Protein AF-A0A9W9TPV0-F1 (afdb_monomer_lite)

Organism: Penicillium citrinum (NCBI:txid5077)

Sequence (180 aa):
MLSDCSEMISAETAIRTPSGNIRKIRGPSMGTAVIMQGHYIEHQALKAIGGLERISMVTPFRPREPSVRDELVMTGSQAISNRSELYHGFIYECRLELLEERTASENKRRAETNRYQASIQYSRYDCILERAGFLLGRYSLGTCPCSRNGIGLDLIDAREIPYHCLCLMKRCLFTTESWI

Foldseek 3Di:
DADACPFWDQFWKWKQDPVRDIDTDPDDHHPDDDDDDPPVIDIDGTDIDTDDDDDDDDDDDFDPDLVDDTPDDPPDDDPPDPVVVVCCCCPPVPPVVSVVVVVVVVVVVVVVVVVVVVVVVVVVVVVVVVVVCVVVPDDDPDDDPVVPPPPPPPDDDPVPDPPVCVVVVVVVVPPPPDDD

pLDDT: mean 71.46, std 22.92, range [28.31, 93.38]

Structure (mmCIF, N/CA/C/O backbone):
data_AF-A0A9W9TPV0-F1
#
_entry.id   AF-A0A9W9TPV0-F1
#
loop_
_atom_site.group_PDB
_atom_site.id
_atom_site.type_symbol
_atom_site.label_atom_id
_atom_site.label_alt_id
_atom_site.label_comp_id
_atom_site.label_asym_id
_atom_site.label_entity_id
_atom_site.label_seq_id
_atom_site.pdbx_PDB_ins_code
_atom_site.Cartn_x
_atom_site.Cartn_y
_atom_site.Cartn_z
_atom_site.occupancy
_atom_site.B_iso_or_equiv
_atom_site.auth_seq_id
_atom_site.auth_comp_id
_atom_site.auth_asym_id
_atom_site.auth_atom_id
_atom_site.pdbx_PDB_model_num
ATOM 1 N N . MET A 1 1 ? 4.548 8.473 -13.317 1.00 87.75 1 MET A N 1
ATOM 2 C CA . MET A 1 1 ? 5.926 8.132 -13.718 1.00 87.75 1 MET A CA 1
ATOM 3 C C . MET A 1 1 ? 6.728 9.403 -13.642 1.00 87.75 1 MET A C 1
ATOM 5 O O . MET A 1 1 ? 6.233 10.422 -14.117 1.00 87.75 1 MET A O 1
ATOM 9 N N . LEU A 1 2 ? 7.883 9.352 -12.981 1.00 88.50 2 LEU A N 1
ATOM 10 C CA . LEU A 1 2 ? 8.726 10.528 -12.763 1.00 88.50 2 LEU A CA 1
ATOM 11 C C . LEU A 1 2 ? 9.816 10.661 -13.829 1.00 88.50 2 LEU A C 1
ATOM 13 O O . LEU A 1 2 ? 10.193 11.778 -14.153 1.00 88.50 2 LEU A O 1
ATOM 17 N N . SER A 1 3 ? 10.295 9.544 -14.382 1.00 86.62 3 SER A N 1
ATOM 18 C CA . SER A 1 3 ? 11.285 9.561 -15.458 1.00 86.62 3 SER A CA 1
ATOM 19 C C . SER A 1 3 ? 10.648 9.748 -16.836 1.00 86.62 3 SER A C 1
ATOM 21 O O . SER A 1 3 ? 9.478 9.403 -17.055 1.00 86.62 3 SER A O 1
ATOM 23 N N . ASP A 1 4 ? 11.441 10.270 -17.773 1.00 86.31 4 ASP A N 1
ATOM 24 C CA . ASP A 1 4 ? 11.096 10.273 -19.190 1.00 86.31 4 ASP A CA 1
ATOM 25 C C . ASP A 1 4 ? 11.057 8.827 -19.708 1.00 86.31 4 ASP A C 1
ATOM 27 O O . ASP A 1 4 ? 12.002 8.057 -19.542 1.00 86.31 4 ASP A O 1
ATOM 31 N N . CYS A 1 5 ? 9.917 8.448 -20.283 1.00 81.44 5 CYS A N 1
ATOM 32 C CA . CYS A 1 5 ? 9.635 7.093 -20.753 1.00 81.44 5 CYS A CA 1
ATOM 33 C C . CYS A 1 5 ? 9.533 7.022 -22.287 1.00 81.44 5 CYS A C 1
ATOM 35 O O . CYS A 1 5 ? 9.080 6.008 -22.813 1.00 81.44 5 CYS A O 1
ATOM 37 N N . SER A 1 6 ? 9.921 8.081 -23.007 1.00 83.00 6 SER A N 1
ATOM 38 C CA . SER A 1 6 ? 9.719 8.199 -24.461 1.00 83.00 6 SER A CA 1
ATOM 39 C C . SER A 1 6 ? 10.439 7.114 -25.273 1.00 83.00 6 SER A C 1
ATOM 41 O O . SER A 1 6 ? 9.911 6.638 -26.274 1.00 83.00 6 SER A O 1
ATOM 43 N N . GLU A 1 7 ? 11.611 6.671 -24.815 1.00 82.75 7 GLU A N 1
ATOM 44 C CA . GLU A 1 7 ? 12.406 5.615 -25.464 1.00 82.75 7 GLU A CA 1
ATOM 45 C C . GLU A 1 7 ? 12.090 4.200 -24.945 1.00 82.75 7 GLU A C 1
ATOM 47 O O . GLU A 1 7 ? 12.675 3.217 -25.403 1.00 82.75 7 GLU A O 1
ATOM 52 N N . MET A 1 8 ? 11.186 4.073 -23.968 1.00 83.88 8 MET A N 1
ATOM 53 C CA . MET A 1 8 ? 10.901 2.797 -23.319 1.00 83.88 8 MET A CA 1
ATOM 54 C C . MET A 1 8 ? 9.880 1.982 -24.109 1.00 83.88 8 MET A C 1
ATOM 56 O O . MET A 1 8 ? 8.698 2.320 -24.182 1.00 83.88 8 MET A O 1
ATOM 60 N N . ILE A 1 9 ? 10.307 0.826 -24.609 1.00 81.81 9 ILE A N 1
ATOM 61 C CA . ILE A 1 9 ? 9.429 -0.151 -25.252 1.00 81.81 9 ILE A CA 1
ATOM 62 C C . ILE A 1 9 ? 9.047 -1.212 -24.211 1.00 81.81 9 ILE A C 1
ATOM 64 O O . ILE A 1 9 ? 9.894 -1.726 -23.484 1.00 81.81 9 ILE A O 1
ATOM 68 N N . SER A 1 10 ? 7.762 -1.576 -24.135 1.00 75.88 10 SER A N 1
ATOM 69 C CA . SER A 1 10 ? 7.264 -2.673 -23.279 1.00 75.88 10 SER A CA 1
ATOM 70 C C . SER A 1 10 ? 7.331 -2.442 -21.748 1.00 75.88 10 SER A C 1
ATOM 72 O O . SER A 1 10 ? 7.407 -3.394 -20.973 1.00 75.88 10 SER A O 1
ATOM 74 N N . ALA A 1 11 ? 7.219 -1.195 -21.279 1.00 79.88 11 ALA A N 1
ATOM 75 C CA . ALA A 1 11 ? 7.282 -0.822 -19.852 1.00 79.88 11 ALA A CA 1
ATOM 76 C C . ALA A 1 11 ? 5.925 -0.796 -19.107 1.00 79.88 11 ALA A C 1
ATOM 78 O O . ALA A 1 11 ? 5.794 -0.184 -18.039 1.00 79.88 11 ALA A O 1
ATOM 79 N N . GLU A 1 12 ? 4.901 -1.411 -19.694 1.00 86.44 12 GLU A N 1
ATOM 80 C CA . GLU A 1 12 ? 3.527 -1.409 -19.188 1.00 86.44 12 GLU A CA 1
ATOM 81 C C . GLU A 1 12 ? 3.388 -2.168 -17.863 1.00 86.44 12 GLU A C 1
ATOM 83 O O . GLU A 1 12 ? 4.108 -3.129 -17.579 1.00 86.44 12 GLU A O 1
ATOM 88 N N . THR A 1 13 ? 2.410 -1.760 -17.056 1.00 88.62 13 THR A N 1
ATOM 89 C CA . THR A 1 13 ? 1.982 -2.540 -15.893 1.00 88.62 13 THR A CA 1
ATOM 90 C C . THR A 1 13 ? 0.906 -3.520 -16.343 1.00 88.62 13 THR A C 1
ATOM 92 O O . THR A 1 13 ? -0.168 -3.119 -16.798 1.00 88.62 13 THR A O 1
ATOM 95 N N . ALA A 1 14 ? 1.202 -4.810 -16.231 1.00 91.75 14 ALA A N 1
ATOM 96 C CA . ALA A 1 14 ? 0.251 -5.878 -16.479 1.00 91.75 14 ALA A CA 1
ATOM 97 C C . ALA A 1 14 ? -0.553 -6.155 -15.204 1.00 91.75 14 ALA A C 1
ATOM 99 O O . ALA A 1 14 ? 0.018 -6.256 -14.121 1.00 91.75 14 ALA A O 1
ATOM 100 N N . ILE A 1 15 ? -1.869 -6.291 -15.344 1.00 93.38 15 ILE A N 1
ATOM 101 C CA . ILE A 1 15 ? -2.804 -6.663 -14.280 1.00 93.38 15 ILE A CA 1
ATOM 102 C C . ILE A 1 15 ? -3.489 -7.972 -14.660 1.00 93.38 15 ILE A C 1
ATOM 104 O O . ILE A 1 15 ? -3.949 -8.129 -15.795 1.00 93.38 15 ILE A O 1
ATOM 108 N N . ARG A 1 16 ? -3.618 -8.894 -13.703 1.00 93.06 16 ARG A N 1
ATOM 109 C CA . ARG A 1 16 ? -4.470 -10.075 -13.861 1.00 93.06 16 ARG A CA 1
ATOM 110 C C . ARG A 1 16 ? -5.914 -9.725 -13.494 1.00 93.06 16 ARG A C 1
ATOM 112 O O . ARG A 1 16 ? -6.205 -9.280 -12.390 1.00 93.06 16 ARG A O 1
ATOM 119 N N . THR A 1 17 ? -6.827 -9.929 -14.439 1.00 90.00 17 THR A N 1
ATOM 120 C CA . THR A 1 17 ? -8.278 -9.791 -14.226 1.00 90.00 17 THR A CA 1
ATOM 121 C C . THR A 1 17 ? -8.798 -11.023 -13.470 1.00 90.00 17 THR A C 1
ATOM 123 O O . THR A 1 17 ? -8.240 -12.103 -13.674 1.00 90.00 17 THR A O 1
ATOM 126 N N . PRO A 1 18 ? -9.892 -10.940 -12.684 1.00 87.88 18 PRO A N 1
ATOM 127 C CA . PRO A 1 18 ? -10.487 -12.115 -12.031 1.00 87.88 18 PRO A CA 1
ATOM 128 C C . PRO A 1 18 ? -10.824 -13.272 -12.984 1.00 87.88 18 PRO A C 1
ATOM 130 O O . PRO A 1 18 ? -10.752 -14.431 -12.600 1.00 87.88 18 PRO A O 1
ATOM 133 N N . SER A 1 19 ? -11.118 -12.976 -14.255 1.00 89.06 19 SER A N 1
ATOM 134 C CA . SER A 1 19 ? -11.326 -13.979 -15.312 1.00 89.06 19 SER A CA 1
ATOM 135 C C . SER A 1 19 ? -10.045 -14.709 -15.754 1.00 89.06 19 SER A C 1
ATOM 137 O O . SER A 1 19 ? -10.089 -15.491 -16.695 1.00 89.06 19 SER A O 1
ATOM 139 N N . GLY A 1 20 ? -8.887 -14.403 -15.162 1.00 88.62 20 GLY A N 1
ATOM 140 C CA . GLY A 1 20 ? -7.575 -14.942 -15.535 1.00 88.62 20 GLY A CA 1
ATOM 141 C C . GLY A 1 20 ? -6.877 -14.206 -16.685 1.00 88.62 20 GLY A C 1
ATOM 142 O O . GLY A 1 20 ? -5.687 -14.413 -16.908 1.00 88.62 20 GLY A O 1
ATOM 143 N N . ASN A 1 21 ? -7.575 -13.305 -17.383 1.00 92.44 21 ASN A N 1
ATOM 144 C CA . ASN A 1 21 ? -7.015 -12.544 -18.500 1.00 92.44 21 ASN A CA 1
ATOM 145 C C . ASN A 1 21 ? -6.031 -11.466 -18.028 1.00 92.44 21 ASN A C 1
ATOM 147 O O . ASN A 1 21 ? -6.337 -10.677 -17.128 1.00 92.44 21 ASN A O 1
ATOM 151 N N . ILE A 1 22 ? -4.876 -11.382 -18.688 1.00 92.88 22 ILE A N 1
ATOM 152 C CA . ILE A 1 22 ? -3.876 -10.342 -18.435 1.00 92.88 22 ILE A CA 1
ATOM 153 C C . ILE A 1 22 ? -4.239 -9.101 -19.250 1.00 92.88 22 ILE A C 1
ATOM 155 O O . ILE A 1 22 ? -4.286 -9.141 -20.479 1.00 92.88 22 ILE A O 1
ATOM 159 N N . ARG A 1 23 ? -4.478 -7.982 -18.567 1.00 91.06 23 ARG A N 1
ATOM 160 C CA . ARG A 1 23 ? -4.696 -6.672 -19.186 1.00 91.06 23 ARG A CA 1
ATOM 161 C C . ARG A 1 23 ? -3.479 -5.798 -18.957 1.00 91.06 23 ARG A C 1
ATOM 163 O O . ARG A 1 23 ? -3.034 -5.631 -17.825 1.00 91.06 23 ARG A O 1
ATOM 170 N N . LYS A 1 24 ? -2.963 -5.211 -20.030 1.00 88.94 24 LYS A N 1
ATOM 171 C CA . LYS A 1 24 ? -1.908 -4.205 -19.942 1.00 88.94 24 LYS A CA 1
ATOM 172 C C . LYS A 1 24 ? -2.555 -2.836 -19.800 1.00 88.94 24 LYS A C 1
ATOM 174 O O . LYS A 1 24 ? -3.435 -2.472 -20.582 1.00 88.94 24 LYS A O 1
ATOM 179 N N . ILE A 1 25 ? -2.177 -2.118 -18.752 1.00 85.25 25 ILE A N 1
ATOM 180 C CA . ILE A 1 25 ? -2.557 -0.716 -18.593 1.00 85.25 25 ILE A CA 1
ATOM 181 C C . ILE A 1 25 ? -1.795 0.088 -19.647 1.00 85.25 25 ILE A C 1
ATOM 183 O O . ILE A 1 25 ? -0.695 -0.311 -20.031 1.00 85.25 25 ILE A O 1
ATOM 187 N N . ARG A 1 26 ? -2.376 1.207 -20.106 1.00 78.44 26 ARG A N 1
ATOM 188 C CA . ARG A 1 26 ? -1.711 2.112 -21.056 1.00 78.44 26 ARG A CA 1
ATOM 189 C C . ARG A 1 26 ? -0.265 2.377 -20.630 1.00 78.44 26 ARG A C 1
ATOM 191 O O . ARG A 1 26 ? 0.005 2.559 -19.440 1.00 78.44 26 ARG A O 1
ATOM 198 N N . GLY A 1 27 ? 0.616 2.413 -21.630 1.00 74.12 27 GLY A N 1
ATOM 199 C CA . GLY A 1 27 ? 2.043 2.673 -21.483 1.00 74.12 27 GLY A CA 1
ATOM 200 C C . GLY A 1 27 ? 2.362 3.824 -20.527 1.00 74.12 27 GLY A C 1
ATOM 201 O O . GLY A 1 27 ? 1.658 4.839 -20.534 1.00 74.12 27 GLY A O 1
ATOM 202 N N . PRO A 1 28 ? 3.408 3.681 -19.695 1.00 79.62 28 PRO A N 1
ATOM 203 C CA . PRO A 1 28 ? 3.852 4.759 -18.831 1.00 79.62 28 PRO A CA 1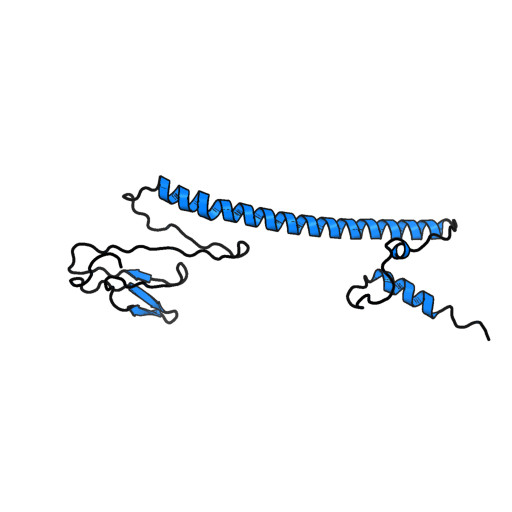
ATOM 204 C C . PRO A 1 28 ? 4.325 5.943 -19.675 1.00 79.62 28 PRO A C 1
ATOM 206 O O . PRO A 1 28 ? 5.324 5.842 -20.376 1.00 79.62 28 PRO A O 1
ATOM 209 N N . SER A 1 29 ? 3.639 7.077 -19.574 1.00 84.25 29 SER A N 1
ATOM 210 C CA . SER A 1 29 ? 4.180 8.364 -20.011 1.00 84.25 29 SER A CA 1
ATOM 211 C C . SER A 1 29 ? 4.579 9.204 -18.802 1.00 84.25 29 SER A C 1
ATOM 213 O O . SER A 1 29 ? 4.063 9.015 -17.690 1.00 84.25 29 SER A O 1
ATOM 215 N N . MET A 1 30 ? 5.511 10.131 -19.014 1.00 88.75 30 MET A N 1
ATOM 216 C CA . MET A 1 30 ? 5.909 11.095 -17.993 1.00 88.75 30 MET A CA 1
ATOM 217 C C . MET A 1 30 ? 4.670 11.843 -17.472 1.00 88.75 30 MET A C 1
ATOM 219 O O . MET A 1 30 ? 3.820 12.272 -18.249 1.00 88.75 30 MET A O 1
ATOM 223 N N .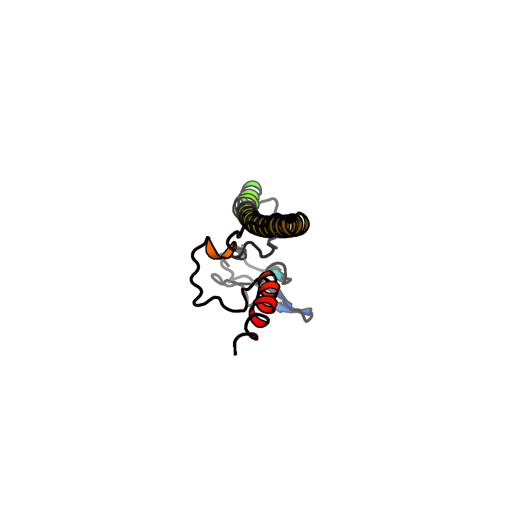 GLY A 1 31 ? 4.531 11.940 -16.147 1.00 87.50 31 GLY A N 1
ATOM 224 C CA . GLY A 1 31 ? 3.370 12.572 -15.507 1.00 87.50 31 GLY A CA 1
ATOM 225 C C . GLY A 1 31 ? 2.116 11.693 -15.379 1.00 87.50 31 GLY A C 1
ATOM 226 O O . GLY A 1 31 ? 1.173 12.089 -14.702 1.00 87.50 31 GLY A O 1
ATOM 227 N N . THR A 1 32 ? 2.095 10.475 -15.931 1.00 87.69 32 THR A N 1
ATOM 228 C CA . THR A 1 32 ? 0.944 9.568 -15.763 1.00 87.69 32 THR A CA 1
ATOM 229 C C . THR A 1 32 ? 0.931 8.913 -14.383 1.00 87.69 32 THR A C 1
ATOM 231 O O . THR A 1 32 ? 1.957 8.413 -13.911 1.00 87.69 32 THR A O 1
ATOM 234 N N . ALA A 1 33 ? -0.244 8.856 -13.754 1.00 89.19 33 ALA A N 1
ATOM 235 C CA . ALA A 1 33 ? -0.489 8.129 -12.513 1.00 89.19 33 ALA A CA 1
ATOM 236 C C . ALA A 1 33 ? -1.478 6.980 -12.744 1.00 89.19 33 ALA A C 1
ATOM 238 O O . ALA A 1 33 ? -2.400 7.084 -13.552 1.00 89.19 33 ALA A O 1
ATOM 239 N N . VAL A 1 34 ? -1.284 5.885 -12.013 1.00 88.62 34 VAL A N 1
ATOM 240 C CA . VAL A 1 34 ? -2.205 4.747 -11.989 1.00 88.62 34 VAL A CA 1
ATOM 241 C C . VAL A 1 34 ? -2.622 4.537 -10.546 1.00 88.62 34 VAL A C 1
ATOM 243 O O . VAL A 1 34 ? -1.771 4.390 -9.672 1.00 88.62 34 VAL A O 1
ATOM 246 N N . ILE A 1 35 ? -3.930 4.518 -10.311 1.00 90.81 35 ILE A N 1
ATOM 247 C CA . ILE A 1 35 ? -4.509 4.166 -9.018 1.00 90.81 35 ILE A CA 1
ATOM 248 C C . ILE A 1 35 ? -5.073 2.762 -9.152 1.00 90.81 35 ILE A C 1
ATOM 250 O O . ILE A 1 35 ? -5.846 2.476 -10.067 1.00 90.81 35 ILE A O 1
ATOM 254 N N . MET A 1 36 ? -4.665 1.880 -8.249 1.00 90.19 36 MET A N 1
ATOM 255 C CA . MET A 1 36 ? -5.143 0.509 -8.213 1.00 90.19 36 MET A CA 1
ATOM 256 C C . MET A 1 36 ? -5.201 -0.004 -6.780 1.00 90.19 36 MET A C 1
ATOM 258 O O . MET A 1 36 ? -4.490 0.483 -5.901 1.00 90.19 36 MET A O 1
ATOM 262 N N . GLN A 1 37 ? -6.046 -1.005 -6.555 1.00 89.44 37 GLN A N 1
ATOM 263 C CA . GLN A 1 37 ? -6.140 -1.669 -5.265 1.00 89.44 37 GLN A CA 1
ATOM 264 C C . GLN A 1 37 ? -4.936 -2.600 -5.081 1.00 89.44 37 GLN A C 1
ATOM 266 O O . GLN A 1 37 ? -4.826 -3.639 -5.736 1.00 89.44 37 GLN A O 1
ATOM 271 N N . GLY A 1 38 ? -4.017 -2.199 -4.202 1.00 85.81 38 GLY A N 1
ATOM 272 C CA . GLY A 1 38 ? -2.888 -3.031 -3.788 1.00 85.81 38 GLY A CA 1
ATOM 273 C C . GLY A 1 38 ? -3.352 -4.271 -3.017 1.00 85.81 38 GLY A C 1
ATOM 274 O O . GLY A 1 38 ? -4.479 -4.311 -2.531 1.00 85.81 38 GLY A O 1
ATOM 275 N N . HIS A 1 39 ? -2.485 -5.281 -2.916 1.00 86.69 39 HIS A N 1
ATOM 276 C CA . HIS A 1 39 ? -2.715 -6.583 -2.262 1.00 86.69 39 HIS A CA 1
ATOM 277 C C . HIS A 1 39 ? -3.756 -7.505 -2.928 1.00 86.69 39 HIS A C 1
ATOM 279 O O . HIS A 1 39 ? -3.504 -8.697 -3.065 1.00 86.69 39 HIS A O 1
ATOM 285 N N . TYR A 1 40 ? -4.874 -6.965 -3.410 1.00 88.44 40 TYR A N 1
ATOM 286 C CA . TYR A 1 40 ? -5.956 -7.740 -4.026 1.00 88.44 40 TYR A CA 1
ATOM 287 C C . TYR A 1 40 ? -5.768 -7.990 -5.520 1.00 88.44 40 TYR A C 1
ATOM 289 O O . TYR A 1 40 ? -6.222 -9.001 -6.050 1.00 88.44 40 TYR A O 1
ATOM 297 N N . ILE A 1 41 ? -5.130 -7.048 -6.215 1.00 90.56 41 ILE A N 1
ATOM 298 C CA . ILE A 1 41 ? -4.906 -7.131 -7.653 1.00 90.56 41 ILE A CA 1
ATOM 299 C C . ILE A 1 41 ? -3.462 -7.559 -7.894 1.00 90.56 41 ILE A C 1
ATOM 301 O O . ILE A 1 41 ? -2.517 -6.811 -7.616 1.00 90.56 41 ILE A O 1
ATOM 305 N N . GLU A 1 42 ? -3.296 -8.747 -8.471 1.00 90.69 42 GLU A N 1
ATOM 306 C CA . GLU A 1 42 ? -2.006 -9.181 -8.990 1.00 90.69 42 GLU A CA 1
ATOM 307 C C . GLU A 1 42 ? -1.587 -8.271 -10.142 1.00 90.69 42 GLU A C 1
ATOM 309 O O . GLU A 1 42 ? -2.273 -8.151 -11.165 1.00 90.69 42 GLU A O 1
ATOM 314 N N . HIS A 1 43 ? -0.438 -7.635 -9.968 1.00 90.94 43 HIS A N 1
ATOM 315 C CA . HIS A 1 43 ? 0.143 -6.759 -10.962 1.00 90.94 43 HIS A CA 1
ATOM 316 C C . HIS A 1 43 ? 1.642 -6.969 -11.046 1.00 90.94 43 HIS A C 1
ATOM 318 O O . HIS A 1 43 ? 2.307 -7.306 -10.068 1.00 90.94 43 HIS A O 1
ATOM 324 N N . GLN A 1 44 ? 2.172 -6.737 -12.238 1.00 89.81 44 GLN A N 1
ATOM 325 C CA . GLN A 1 44 ? 3.592 -6.830 -12.497 1.00 89.81 44 GLN A CA 1
ATOM 326 C C . GLN A 1 44 ? 4.003 -5.730 -13.467 1.00 89.81 44 GLN A C 1
ATOM 328 O O . GLN A 1 44 ? 3.372 -5.523 -14.505 1.00 89.81 44 GLN A O 1
ATOM 333 N N . ALA A 1 45 ? 5.082 -5.027 -13.133 1.00 87.69 45 ALA A N 1
ATOM 334 C CA . ALA A 1 45 ? 5.748 -4.156 -14.087 1.00 87.69 45 ALA A CA 1
ATOM 335 C C . ALA A 1 45 ? 6.507 -5.029 -15.094 1.00 87.69 45 ALA A C 1
ATOM 337 O O . ALA A 1 45 ? 7.361 -5.830 -14.703 1.00 87.69 45 ALA A O 1
ATOM 338 N N . LEU A 1 46 ? 6.183 -4.896 -16.380 1.00 88.12 46 LEU A N 1
ATOM 339 C CA . LEU A 1 46 ? 6.908 -5.595 -17.434 1.00 88.12 46 LEU A CA 1
ATOM 340 C C . LEU A 1 46 ? 8.306 -4.994 -17.601 1.00 88.12 46 LEU A C 1
ATOM 342 O O . LEU A 1 46 ? 8.534 -3.804 -17.367 1.00 88.12 46 LEU A O 1
ATOM 346 N N . LYS A 1 47 ? 9.253 -5.844 -18.003 1.00 85.12 47 LYS A N 1
ATOM 347 C CA . LYS A 1 47 ? 10.619 -5.412 -18.286 1.00 85.12 47 LYS A CA 1
ATOM 348 C C . LYS A 1 47 ? 10.605 -4.491 -19.505 1.00 85.12 47 LYS A C 1
ATOM 350 O O . LYS A 1 47 ? 10.192 -4.903 -20.586 1.00 85.12 47 LYS A O 1
ATOM 355 N N . ALA A 1 48 ? 11.086 -3.270 -19.311 1.00 83.75 48 ALA A N 1
ATOM 356 C CA . ALA A 1 48 ? 11.296 -2.324 -20.391 1.00 83.75 48 ALA A CA 1
ATOM 357 C C . ALA A 1 48 ? 12.554 -2.677 -21.195 1.00 83.75 48 ALA A C 1
ATOM 359 O O . ALA A 1 48 ? 13.543 -3.165 -20.638 1.00 83.75 48 ALA A O 1
ATOM 360 N N . ILE A 1 49 ? 12.503 -2.418 -22.497 1.00 80.62 49 ILE A N 1
ATOM 361 C CA . ILE A 1 49 ? 13.627 -2.515 -23.426 1.00 80.62 49 ILE A CA 1
ATOM 362 C C . ILE A 1 49 ? 13.817 -1.119 -24.021 1.00 80.62 49 ILE A C 1
ATOM 364 O O . ILE A 1 49 ? 12.875 -0.566 -24.585 1.00 80.62 49 ILE A O 1
ATOM 368 N N . GLY A 1 50 ? 15.016 -0.554 -23.880 1.00 74.44 50 GLY A N 1
ATOM 369 C CA . GLY A 1 50 ? 15.268 0.854 -24.205 1.00 74.44 50 GLY A CA 1
ATOM 370 C C . GLY A 1 50 ? 14.878 1.795 -23.059 1.00 74.44 50 GLY A C 1
ATOM 371 O O . GLY A 1 50 ? 13.972 1.500 -22.276 1.00 74.44 50 GLY A O 1
ATOM 372 N N . GLY A 1 51 ? 15.608 2.905 -22.942 1.00 69.88 51 GLY A N 1
ATOM 373 C CA . GLY A 1 51 ? 15.534 3.853 -21.828 1.00 69.88 51 GLY A CA 1
ATOM 374 C C . GLY A 1 51 ? 16.606 3.624 -20.754 1.00 69.88 51 GLY A C 1
ATOM 375 O O . GLY A 1 51 ? 17.001 2.492 -20.475 1.00 69.88 51 GLY A O 1
ATOM 376 N N . LEU A 1 52 ? 17.079 4.724 -20.161 1.00 73.56 52 LEU A N 1
ATOM 377 C CA . LEU A 1 52 ? 18.090 4.719 -19.098 1.00 73.56 52 LEU A CA 1
ATOM 378 C C . LEU A 1 52 ? 17.495 4.240 -17.766 1.00 73.56 52 LEU A C 1
ATOM 380 O O . LEU A 1 52 ? 17.995 3.291 -17.167 1.00 73.56 52 LEU A O 1
ATOM 384 N N . GLU A 1 53 ? 16.408 4.874 -17.310 1.00 85.06 53 GLU A N 1
ATOM 385 C CA . GLU A 1 53 ? 15.869 4.666 -15.963 1.00 85.06 53 GLU A CA 1
ATOM 386 C C . GLU A 1 53 ? 14.335 4.719 -15.916 1.00 85.06 53 GLU A C 1
ATOM 388 O O . GLU A 1 53 ? 13.682 5.553 -16.547 1.00 85.06 53 GLU A O 1
ATOM 393 N N . ARG A 1 54 ? 13.746 3.841 -15.095 1.00 84.44 54 ARG A N 1
ATOM 394 C CA . ARG A 1 54 ? 12.305 3.799 -14.814 1.00 84.44 54 ARG A CA 1
ATOM 395 C C . ARG A 1 54 ? 12.055 4.192 -13.365 1.00 84.44 54 ARG A C 1
ATOM 397 O O . ARG A 1 54 ? 12.084 3.338 -12.481 1.00 84.44 54 ARG A O 1
ATOM 404 N N . ILE A 1 55 ? 11.763 5.467 -13.127 1.00 88.94 55 ILE A N 1
ATOM 405 C CA . ILE A 1 55 ? 11.514 5.987 -11.781 1.00 88.94 55 ILE A CA 1
ATOM 406 C C . ILE A 1 55 ? 10.007 6.129 -11.560 1.00 88.94 55 ILE A C 1
ATOM 408 O O . ILE A 1 55 ? 9.311 6.910 -12.220 1.00 88.94 55 ILE A O 1
ATOM 412 N N . SER A 1 56 ? 9.490 5.362 -10.604 1.00 88.31 56 SER A N 1
ATOM 413 C CA . SER A 1 56 ? 8.098 5.415 -10.163 1.00 88.31 56 SER A CA 1
ATOM 414 C C . SER A 1 56 ? 8.027 5.674 -8.667 1.00 88.31 56 SER A C 1
ATOM 416 O O . SER A 1 56 ? 8.711 5.008 -7.895 1.00 88.31 56 SER A O 1
ATOM 418 N N . MET A 1 57 ? 7.151 6.589 -8.267 1.00 90.38 57 MET A N 1
ATOM 419 C CA . MET A 1 57 ? 6.769 6.785 -6.874 1.00 90.38 57 MET A CA 1
ATOM 420 C C . MET A 1 57 ? 5.484 6.004 -6.605 1.00 90.38 57 MET A C 1
ATOM 422 O O . MET A 1 57 ? 4.539 6.079 -7.392 1.00 90.38 57 MET A O 1
ATOM 426 N N . VAL A 1 58 ? 5.467 5.246 -5.512 1.00 88.69 58 VAL A N 1
ATOM 427 C CA . VAL A 1 58 ? 4.295 4.499 -5.053 1.00 88.69 58 VAL A CA 1
ATOM 428 C C . VAL A 1 58 ? 3.895 5.060 -3.700 1.00 88.69 58 VAL A C 1
ATOM 430 O O . VAL A 1 58 ? 4.675 5.003 -2.754 1.00 88.69 58 VAL A O 1
ATOM 433 N N . THR A 1 59 ? 2.677 5.586 -3.614 1.00 89.81 59 THR A N 1
ATOM 434 C CA . THR A 1 59 ? 2.099 6.076 -2.362 1.00 89.81 59 THR A CA 1
ATOM 435 C C . THR A 1 59 ? 0.943 5.157 -1.983 1.00 89.81 59 THR A C 1
ATOM 437 O O . THR A 1 59 ? -0.094 5.187 -2.651 1.00 89.81 59 THR A O 1
ATOM 440 N N . PRO A 1 60 ? 1.104 4.298 -0.965 1.00 88.19 60 PRO A N 1
ATOM 441 C CA . PRO A 1 60 ? -0.001 3.497 -0.471 1.00 88.19 60 PRO A CA 1
ATOM 442 C C . PRO A 1 60 ? -0.998 4.388 0.275 1.00 88.19 60 PRO A C 1
ATOM 444 O O . PRO A 1 60 ? -0.617 5.186 1.129 1.00 88.19 60 PRO A O 1
ATOM 447 N N . PHE A 1 61 ? -2.283 4.228 -0.028 1.00 88.75 61 PHE A N 1
ATOM 448 C CA . PHE A 1 61 ? -3.352 4.861 0.738 1.00 88.75 61 PHE A CA 1
ATOM 449 C C . PHE A 1 61 ? -3.855 3.910 1.818 1.00 88.75 61 PHE A C 1
ATOM 451 O O . PHE A 1 61 ? -4.083 2.728 1.557 1.00 88.75 61 PHE A O 1
ATOM 458 N N . ARG A 1 62 ? -4.056 4.448 3.022 1.00 86.44 62 ARG A N 1
ATOM 459 C CA . ARG A 1 62 ? -4.665 3.732 4.145 1.00 86.44 62 ARG A CA 1
ATOM 460 C C . ARG A 1 62 ? -6.157 4.057 4.260 1.00 86.44 62 ARG A C 1
ATOM 462 O O . ARG A 1 62 ? -6.557 5.173 3.911 1.00 86.44 62 ARG A O 1
ATOM 469 N N . PRO A 1 63 ? -6.986 3.131 4.771 1.00 87.56 63 PRO A N 1
ATOM 470 C CA . PRO A 1 63 ? -8.356 3.460 5.135 1.00 87.56 63 PRO A CA 1
ATOM 471 C C . PRO A 1 63 ? -8.370 4.559 6.205 1.00 87.56 63 PRO A C 1
ATOM 473 O O . PRO A 1 63 ? -7.507 4.615 7.084 1.00 87.56 63 PRO A O 1
ATOM 476 N N . ARG A 1 64 ? -9.362 5.451 6.118 1.00 86.19 64 ARG A N 1
ATOM 477 C CA . ARG A 1 64 ? -9.566 6.516 7.110 1.00 86.19 64 ARG A CA 1
ATOM 478 C C . ARG A 1 64 ? -10.045 5.959 8.448 1.00 86.19 64 ARG A C 1
ATOM 480 O O . ARG A 1 64 ? -9.709 6.513 9.485 1.00 86.19 64 ARG A O 1
ATOM 487 N N . GLU A 1 65 ? -10.862 4.911 8.413 1.00 88.19 65 GLU A N 1
ATOM 488 C CA . GLU A 1 65 ? -11.462 4.347 9.614 1.00 88.19 65 GLU A CA 1
ATOM 489 C C . GLU A 1 65 ? -10.511 3.344 10.291 1.00 88.19 65 GLU A C 1
ATOM 491 O O . GLU A 1 65 ? -10.096 2.379 9.644 1.00 88.19 65 GLU A O 1
ATOM 496 N N . PRO A 1 66 ? -10.201 3.512 11.591 1.00 86.81 66 PRO A N 1
ATOM 497 C CA . PRO A 1 66 ? -9.284 2.617 12.296 1.00 86.81 66 PRO A CA 1
ATOM 498 C C . PRO A 1 66 ? -9.868 1.226 12.536 1.00 86.81 66 PRO A C 1
ATOM 500 O O . PRO A 1 66 ? -9.116 0.274 12.706 1.00 86.81 66 PRO A O 1
ATOM 503 N N . SER A 1 67 ? -11.194 1.072 12.556 1.00 85.50 67 SER A N 1
ATOM 504 C CA . SER A 1 67 ? -11.858 -0.223 12.766 1.00 85.50 67 SER A CA 1
ATOM 505 C C . SER A 1 67 ? -11.609 -1.199 11.607 1.00 85.50 67 SER A C 1
ATOM 507 O O . SER A 1 67 ? -11.552 -2.413 11.815 1.00 85.50 67 SER A O 1
ATOM 509 N N . VAL A 1 68 ? -11.400 -0.675 10.394 1.00 90.00 68 VAL A N 1
ATOM 510 C CA . VAL A 1 68 ? -11.116 -1.468 9.199 1.00 90.00 68 VAL A CA 1
ATOM 511 C C . VAL A 1 68 ? -9.713 -2.047 9.306 1.00 90.00 68 VAL A C 1
ATOM 513 O O . VAL A 1 68 ? -8.763 -1.371 9.709 1.00 90.00 68 VAL A O 1
ATOM 516 N N . ARG A 1 69 ? -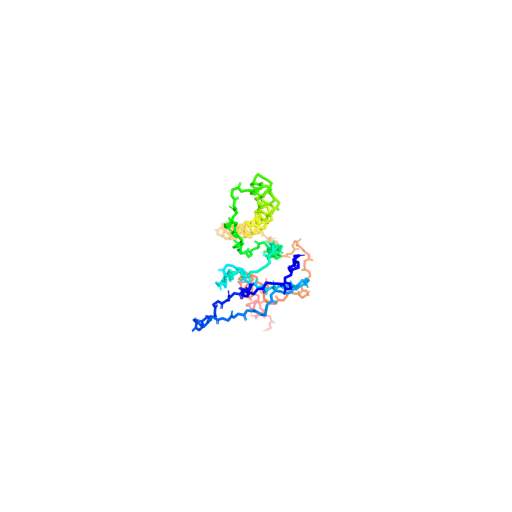9.579 -3.327 8.953 1.00 84.19 69 ARG A N 1
ATOM 517 C CA . ARG A 1 69 ? -8.294 -4.025 8.955 1.00 84.19 69 ARG A CA 1
ATOM 518 C C . ARG A 1 69 ? -7.324 -3.327 8.002 1.00 84.19 69 ARG A C 1
ATOM 520 O O . ARG A 1 69 ? -7.656 -3.063 6.852 1.00 84.19 69 ARG A O 1
ATOM 527 N N . ASP A 1 70 ? -6.114 -3.071 8.493 1.00 85.69 70 ASP A N 1
ATOM 528 C CA . ASP A 1 70 ? -5.021 -2.597 7.649 1.00 85.69 70 ASP A CA 1
ATOM 529 C C . ASP A 1 70 ? -4.332 -3.802 6.994 1.00 85.69 70 ASP A C 1
ATOM 531 O O . ASP A 1 70 ? -3.943 -4.754 7.676 1.00 85.69 70 ASP A O 1
ATOM 535 N N . GLU A 1 71 ? -4.209 -3.761 5.672 1.00 86.25 71 GLU A N 1
ATOM 536 C CA . GLU A 1 71 ? -3.615 -4.817 4.845 1.00 86.25 71 GLU A CA 1
ATOM 537 C C . GLU A 1 71 ? -2.374 -4.333 4.096 1.00 86.25 71 GLU A C 1
ATOM 539 O O . GLU A 1 71 ? -1.878 -4.998 3.187 1.00 86.25 71 GLU A O 1
ATOM 544 N N . LEU A 1 72 ? -1.836 -3.175 4.483 1.00 86.75 72 LEU A N 1
ATOM 545 C CA . LEU A 1 72 ? -0.586 -2.686 3.934 1.00 86.75 72 LEU A CA 1
ATOM 546 C C . LEU A 1 72 ? 0.557 -3.642 4.284 1.00 86.75 72 LEU A C 1
ATOM 548 O O . LEU A 1 72 ? 0.811 -3.960 5.453 1.00 86.75 72 LEU A O 1
ATOM 552 N N . VAL A 1 73 ? 1.274 -4.074 3.248 1.00 85.06 73 VAL A N 1
ATOM 553 C CA . VAL A 1 73 ? 2.459 -4.920 3.367 1.00 85.06 73 VAL A CA 1
ATOM 554 C C . VAL A 1 73 ? 3.638 -4.222 2.709 1.00 85.06 73 VAL A C 1
ATOM 556 O O . VAL A 1 73 ? 3.588 -3.856 1.536 1.00 85.06 73 VAL A O 1
ATOM 559 N N . MET A 1 74 ? 4.728 -4.081 3.459 1.00 83.12 74 MET A N 1
ATOM 560 C CA . MET A 1 74 ? 6.007 -3.636 2.923 1.00 83.12 74 MET A CA 1
ATOM 561 C C . MET A 1 74 ? 6.791 -4.851 2.412 1.00 83.12 74 MET A C 1
ATOM 563 O O . MET A 1 74 ? 7.662 -5.388 3.094 1.00 83.12 74 MET A O 1
ATOM 567 N N . THR A 1 75 ? 6.440 -5.330 1.218 1.00 81.19 75 THR A N 1
ATOM 568 C CA . THR A 1 75 ? 7.177 -6.392 0.515 1.00 81.19 75 THR A CA 1
ATOM 569 C C . THR A 1 75 ? 7.937 -5.798 -0.666 1.00 81.19 75 THR A C 1
ATOM 571 O O . THR A 1 75 ? 7.430 -4.922 -1.357 1.00 81.19 75 THR A O 1
ATOM 574 N N . GLY A 1 76 ? 9.154 -6.286 -0.919 1.00 77.25 76 GLY A N 1
ATOM 575 C CA . GLY A 1 76 ? 9.934 -5.893 -2.099 1.00 77.25 76 GLY A CA 1
ATOM 576 C C . GLY A 1 76 ? 10.885 -4.710 -1.896 1.00 77.25 76 GLY A C 1
ATOM 577 O O . GLY A 1 76 ? 11.451 -4.226 -2.873 1.00 77.25 76 GLY A O 1
ATOM 578 N N . SER A 1 77 ? 11.121 -4.263 -0.655 1.00 81.75 77 SER A N 1
ATOM 579 C CA . SER A 1 77 ? 12.194 -3.303 -0.367 1.00 81.75 77 SER A CA 1
ATOM 580 C C . SER A 1 77 ? 13.559 -3.942 -0.646 1.00 81.75 77 SER A C 1
ATOM 582 O O . SER A 1 77 ? 13.934 -4.935 -0.011 1.00 81.75 77 SER A O 1
ATOM 584 N N . GLN A 1 78 ? 14.316 -3.379 -1.585 1.00 82.88 78 GLN A N 1
ATOM 585 C CA . GLN A 1 78 ? 15.663 -3.858 -1.891 1.00 82.88 78 GLN A CA 1
ATOM 586 C C . GLN A 1 78 ? 16.647 -3.521 -0.760 1.00 82.88 78 GLN A C 1
ATOM 588 O O . GLN A 1 78 ? 16.400 -2.657 0.076 1.00 82.88 78 GLN A O 1
ATOM 593 N N . ALA A 1 79 ? 17.798 -4.194 -0.721 1.00 78.75 79 ALA A N 1
ATOM 594 C CA . ALA A 1 79 ? 18.843 -3.890 0.265 1.00 78.75 79 ALA A CA 1
ATOM 595 C C . ALA A 1 79 ? 19.476 -2.498 0.089 1.00 78.75 79 ALA A C 1
ATOM 597 O O . ALA A 1 79 ? 20.106 -2.005 1.014 1.00 78.75 79 ALA A O 1
ATOM 598 N N . ILE A 1 80 ? 19.273 -1.867 -1.069 1.00 88.44 80 ILE A N 1
ATOM 599 C CA . ILE A 1 80 ? 19.812 -0.545 -1.411 1.00 88.44 80 ILE A CA 1
ATOM 600 C C . ILE A 1 80 ? 19.032 0.583 -0.706 1.00 88.44 80 ILE A C 1
ATOM 602 O O . ILE A 1 80 ? 19.555 1.676 -0.520 1.00 88.44 80 ILE A O 1
ATOM 606 N N . SER A 1 81 ? 17.783 0.339 -0.292 1.00 87.19 81 SER A N 1
ATOM 607 C CA . SER A 1 81 ? 16.968 1.355 0.385 1.00 87.19 81 SER A CA 1
ATOM 608 C C . SER A 1 81 ? 17.354 1.536 1.856 1.00 87.19 81 SER A C 1
ATOM 610 O O . SER A 1 81 ? 17.691 0.557 2.527 1.00 87.19 81 SER A O 1
ATOM 612 N N . ASN A 1 82 ? 17.203 2.756 2.386 1.00 90.38 82 ASN A N 1
ATOM 613 C CA . ASN A 1 82 ? 17.340 3.036 3.817 1.00 90.38 82 ASN A CA 1
ATOM 614 C C . ASN A 1 82 ? 16.192 2.387 4.612 1.00 90.38 82 ASN A C 1
ATOM 616 O O . ASN A 1 82 ? 15.134 2.976 4.827 1.00 90.38 82 ASN A O 1
ATOM 620 N N . ARG A 1 83 ? 16.396 1.137 5.038 1.00 87.06 83 ARG A N 1
ATOM 621 C CA . ARG A 1 83 ? 15.379 0.355 5.753 1.00 87.06 83 ARG A CA 1
ATOM 622 C C . ARG A 1 83 ? 14.992 0.988 7.083 1.00 87.06 83 ARG A C 1
ATOM 624 O O . ARG A 1 83 ? 13.819 0.949 7.422 1.00 87.06 83 ARG A O 1
ATOM 631 N N . SER A 1 84 ? 15.940 1.561 7.820 1.00 89.19 84 SER A N 1
ATOM 632 C CA . SER A 1 84 ? 15.671 2.137 9.143 1.00 89.19 84 SER A CA 1
ATOM 633 C C . SER A 1 84 ? 14.629 3.251 9.068 1.00 89.19 84 SER A C 1
ATOM 635 O O . SER A 1 84 ? 13.679 3.258 9.842 1.00 89.19 84 SER A O 1
ATOM 637 N N . GLU A 1 85 ? 14.767 4.137 8.085 1.00 89.56 85 GLU A N 1
ATOM 638 C CA . GLU A 1 85 ? 13.828 5.233 7.843 1.00 89.56 85 GLU A CA 1
ATOM 639 C C . GLU A 1 85 ? 12.479 4.727 7.313 1.00 89.56 85 GLU A C 1
ATOM 641 O O . GLU A 1 85 ? 11.426 5.128 7.806 1.00 89.56 85 GLU A O 1
ATOM 646 N N . LEU A 1 86 ? 12.494 3.762 6.386 1.00 88.69 86 LEU A N 1
ATOM 647 C CA . LEU A 1 86 ? 11.268 3.147 5.868 1.00 88.69 86 LEU A CA 1
ATOM 648 C C . LEU A 1 86 ? 10.462 2.432 6.962 1.00 88.69 86 LEU A C 1
ATOM 650 O O . LEU A 1 86 ? 9.244 2.583 7.033 1.00 88.69 86 LEU A O 1
ATOM 654 N N . TYR A 1 87 ? 11.126 1.662 7.828 1.00 89.06 87 TYR A N 1
ATOM 655 C CA . TYR A 1 87 ? 10.474 0.993 8.954 1.00 89.06 87 TYR A CA 1
ATOM 656 C C . TYR A 1 87 ? 9.996 1.986 10.006 1.00 89.06 87 TYR A C 1
ATOM 658 O O . TYR A 1 87 ? 8.944 1.748 10.593 1.00 89.06 87 TYR A O 1
ATOM 666 N N . HIS A 1 88 ? 10.723 3.084 10.229 1.00 91.00 88 HIS A N 1
ATOM 667 C CA . HIS A 1 88 ? 10.268 4.145 11.118 1.00 91.00 88 HIS A CA 1
ATOM 668 C C . HIS A 1 88 ? 8.938 4.726 10.627 1.00 91.00 88 HIS A C 1
ATOM 670 O O . HIS A 1 88 ? 7.943 4.630 11.342 1.00 91.00 88 HIS A O 1
ATOM 676 N N . GLY A 1 89 ? 8.872 5.215 9.384 1.00 88.50 89 GLY A N 1
ATOM 677 C CA . GLY A 1 89 ? 7.624 5.756 8.831 1.00 88.50 89 GLY A CA 1
ATOM 678 C C . GLY A 1 89 ? 6.493 4.717 8.772 1.00 88.50 89 GLY A C 1
ATOM 679 O O . GLY A 1 89 ? 5.342 4.997 9.103 1.00 88.50 89 GLY A O 1
ATOM 680 N N . PHE A 1 90 ? 6.804 3.466 8.418 1.00 89.25 90 PHE A N 1
ATOM 681 C CA . PHE A 1 90 ? 5.784 2.420 8.303 1.00 89.25 90 PHE A CA 1
ATOM 682 C C . PHE A 1 90 ? 5.246 1.922 9.655 1.00 89.25 90 PHE A C 1
ATOM 684 O O . PHE A 1 90 ? 4.045 1.701 9.804 1.00 89.25 90 PHE A O 1
ATOM 691 N N . ILE A 1 91 ? 6.112 1.684 10.640 1.00 90.31 91 ILE A N 1
ATOM 692 C CA . ILE A 1 91 ? 5.700 1.120 11.932 1.00 90.31 91 ILE A CA 1
ATOM 693 C C . ILE A 1 91 ? 5.252 2.232 12.870 1.00 90.31 91 ILE A C 1
ATOM 695 O O . ILE A 1 91 ? 4.170 2.135 13.449 1.00 90.31 91 ILE A O 1
ATOM 699 N N . TYR A 1 92 ? 6.087 3.257 13.033 1.00 87.44 92 TYR A N 1
ATOM 700 C CA . TYR A 1 92 ? 5.887 4.273 14.054 1.00 87.44 92 TYR A CA 1
ATOM 701 C C . TYR A 1 92 ? 4.765 5.230 13.659 1.00 87.44 92 TYR A C 1
ATOM 703 O O . TYR A 1 92 ? 3.763 5.309 14.359 1.00 87.44 92 TYR A O 1
ATOM 711 N N . GLU A 1 93 ? 4.880 5.872 12.497 1.00 85.25 93 GLU A N 1
ATOM 712 C CA . GLU A 1 93 ? 3.900 6.875 12.062 1.00 85.25 93 GLU A CA 1
ATOM 713 C C . GLU A 1 93 ? 2.598 6.216 11.590 1.00 85.25 93 GLU A C 1
ATOM 715 O O . GLU A 1 93 ? 1.512 6.641 11.955 1.00 85.25 93 GLU A O 1
ATOM 720 N N . CYS A 1 94 ? 2.654 5.126 10.816 1.00 85.81 94 CYS A N 1
ATOM 721 C CA . CYS A 1 94 ? 1.412 4.559 10.278 1.00 85.81 94 CYS A CA 1
ATOM 722 C C . CYS A 1 94 ? 0.693 3.598 11.239 1.00 85.81 94 CYS A C 1
ATOM 724 O O . CYS A 1 94 ? -0.533 3.641 11.340 1.00 85.81 94 CYS A O 1
ATOM 726 N N . ARG A 1 95 ? 1.404 2.674 11.904 1.00 89.75 95 ARG A N 1
ATOM 727 C CA . ARG A 1 95 ? 0.759 1.563 12.634 1.00 89.75 95 ARG A CA 1
ATOM 728 C C . ARG A 1 95 ? 0.557 1.815 14.121 1.00 89.75 95 ARG A C 1
ATOM 730 O O . ARG A 1 95 ? -0.477 1.388 14.633 1.00 89.75 95 ARG A O 1
ATOM 737 N N . LEU A 1 96 ? 1.501 2.451 14.815 1.00 90.69 96 LEU A N 1
ATOM 738 C CA . LEU A 1 96 ? 1.319 2.743 16.242 1.00 90.69 96 LEU A CA 1
ATOM 739 C C . LEU A 1 96 ? 0.176 3.735 16.459 1.00 90.69 96 LEU A C 1
ATOM 741 O O . LEU A 1 96 ? -0.693 3.447 17.276 1.00 90.69 96 LEU A O 1
ATOM 745 N N . GLU A 1 97 ? 0.089 4.795 15.652 1.00 88.31 97 GLU A N 1
ATOM 746 C CA . GLU A 1 97 ? -1.036 5.745 15.694 1.00 88.31 97 GLU A CA 1
ATOM 747 C C . GLU A 1 97 ? -2.393 5.030 15.536 1.00 88.31 97 GLU A C 1
ATOM 749 O O . GLU A 1 97 ? -3.314 5.213 16.334 1.00 88.31 97 GLU A O 1
ATOM 754 N N . LEU A 1 98 ? -2.504 4.109 14.570 1.00 90.44 98 LEU A N 1
ATOM 755 C CA . LEU A 1 98 ? -3.718 3.305 14.376 1.00 90.44 98 LEU A CA 1
ATOM 756 C C . LEU A 1 98 ? -4.019 2.378 15.560 1.00 90.44 98 LEU A C 1
ATOM 758 O O . LEU A 1 98 ? -5.184 2.141 15.887 1.00 90.44 98 LEU A O 1
ATOM 762 N N . LEU A 1 99 ? -2.992 1.797 16.183 1.00 90.88 99 LEU A N 1
ATOM 763 C CA . LEU A 1 99 ? -3.165 0.930 17.348 1.00 90.88 99 LEU A CA 1
ATOM 764 C C . LEU A 1 99 ? -3.644 1.717 18.568 1.00 90.88 99 LEU A C 1
ATOM 766 O O . LEU A 1 99 ? -4.489 1.210 19.309 1.00 90.88 99 LEU A O 1
ATOM 770 N N . GLU A 1 100 ? -3.161 2.941 18.758 1.00 92.00 100 GLU A N 1
ATOM 771 C CA . GLU A 1 100 ? -3.633 3.841 19.810 1.00 92.00 100 GLU A CA 1
ATOM 772 C C . GLU A 1 100 ? -5.109 4.194 19.611 1.00 92.00 100 GLU A C 1
ATOM 774 O O . GLU A 1 100 ? -5.914 4.009 20.528 1.00 92.00 100 GLU A O 1
ATOM 779 N N . GLU A 1 101 ? -5.498 4.595 18.397 1.00 90.62 101 GLU A N 1
ATOM 780 C CA . GLU A 1 101 ? -6.893 4.902 18.058 1.00 90.62 101 GLU A CA 1
ATOM 781 C C . GLU A 1 101 ? -7.813 3.688 18.257 1.00 90.62 101 GLU A C 1
ATOM 783 O O . GLU A 1 101 ? -8.873 3.793 18.890 1.00 90.62 101 GLU A O 1
ATOM 788 N N . ARG A 1 102 ? -7.392 2.504 17.791 1.00 91.75 102 ARG A N 1
ATOM 789 C CA . ARG A 1 102 ? -8.122 1.242 18.000 1.00 91.75 102 ARG A CA 1
ATOM 790 C C . ARG A 1 102 ? -8.282 0.932 19.482 1.00 91.75 102 ARG A C 1
ATOM 792 O O . ARG A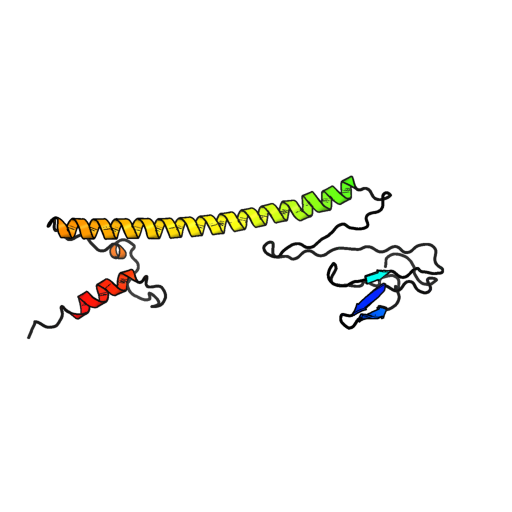 1 102 ? -9.394 0.664 19.933 1.00 91.75 102 ARG A O 1
ATOM 799 N N . THR A 1 103 ? -7.203 1.013 20.253 1.00 92.69 103 THR A N 1
ATOM 800 C CA . THR A 1 103 ? -7.221 0.715 21.691 1.00 92.69 103 THR A CA 1
ATOM 801 C C . THR A 1 103 ? -8.117 1.694 22.447 1.00 92.69 103 THR A C 1
ATOM 803 O O . THR A 1 103 ? -8.909 1.283 23.296 1.00 92.69 103 THR A O 1
ATOM 806 N N . ALA A 1 104 ? -8.064 2.983 22.106 1.00 92.31 104 ALA A N 1
ATOM 807 C CA . ALA A 1 104 ? -8.927 4.002 22.691 1.00 92.31 104 ALA A CA 1
ATOM 808 C C . ALA A 1 104 ? -10.410 3.748 22.377 1.00 92.31 104 ALA A C 1
ATOM 810 O O . ALA A 1 104 ? -11.253 3.847 23.273 1.00 92.31 104 ALA A O 1
ATOM 811 N N . SER A 1 105 ? -10.736 3.390 21.130 1.00 91.06 105 SER A N 1
ATOM 812 C CA . SER A 1 105 ? -12.110 3.063 20.727 1.00 91.06 105 SER A CA 1
ATOM 813 C C . SER A 1 105 ? -12.651 1.830 21.464 1.00 91.06 105 SER A C 1
ATOM 815 O O . SER A 1 105 ? -13.748 1.872 22.026 1.00 91.06 105 SER A O 1
ATOM 817 N N . GLU A 1 106 ? -11.844 0.774 21.580 1.00 91.19 106 GLU A N 1
ATOM 818 C CA . GLU A 1 106 ? -12.213 -0.447 22.294 1.00 91.19 106 GLU A CA 1
ATOM 819 C C . GLU A 1 106 ? -12.383 -0.210 23.798 1.00 91.19 106 GLU A C 1
ATOM 821 O O . GLU A 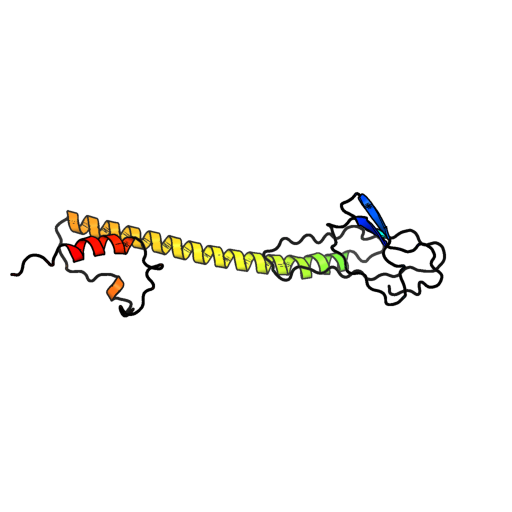1 106 ? -13.317 -0.735 24.408 1.00 91.19 106 GLU A O 1
ATOM 826 N N . ASN A 1 107 ? -11.538 0.623 24.409 1.00 92.94 107 ASN A N 1
ATOM 827 C CA . ASN A 1 107 ? -11.670 0.987 25.818 1.00 92.94 107 ASN A CA 1
ATOM 828 C C . ASN A 1 107 ? -12.968 1.754 26.099 1.00 92.94 107 ASN A C 1
ATOM 830 O O . ASN A 1 107 ? -13.637 1.466 27.093 1.00 92.94 107 ASN A O 1
ATOM 834 N N . LYS A 1 108 ? -13.366 2.683 25.217 1.00 92.62 108 LYS A N 1
ATOM 835 C CA . LYS A 1 108 ? -14.654 3.392 25.327 1.00 92.62 108 LYS A CA 1
ATOM 836 C C . LYS A 1 108 ? -15.829 2.418 25.250 1.00 92.62 108 LYS A C 1
ATOM 838 O O . LYS A 1 108 ? -16.668 2.402 26.150 1.00 92.62 108 LYS A O 1
ATOM 843 N N . ARG A 1 109 ? -15.821 1.530 24.251 1.00 91.50 109 ARG A N 1
ATOM 844 C CA . ARG A 1 109 ? -16.850 0.495 24.065 1.00 91.50 109 ARG A CA 1
ATOM 845 C C . ARG A 1 109 ? -16.972 -0.428 25.285 1.00 91.50 109 ARG A C 1
ATOM 847 O O . ARG A 1 109 ? -18.074 -0.758 25.730 1.00 91.50 109 ARG A O 1
ATOM 854 N N . ARG A 1 110 ? -15.839 -0.836 25.868 1.00 92.19 110 ARG A N 1
ATOM 855 C CA . ARG A 1 110 ? -15.803 -1.642 27.102 1.00 92.19 110 ARG A CA 1
ATOM 856 C C . ARG A 1 110 ? -16.327 -0.872 28.311 1.00 92.19 110 ARG A C 1
ATOM 858 O O . ARG A 1 110 ? -17.074 -1.440 29.099 1.00 92.19 110 ARG A O 1
ATOM 865 N N . ALA A 1 111 ? -15.984 0.407 28.455 1.00 92.81 111 ALA A N 1
ATOM 866 C CA . ALA A 1 111 ? -16.472 1.237 29.553 1.00 92.81 111 ALA A CA 1
ATOM 867 C C . ALA A 1 111 ? -18.001 1.409 29.511 1.00 92.81 111 ALA A C 1
ATOM 869 O O . ALA A 1 111 ? -18.654 1.302 30.547 1.00 92.81 111 ALA A O 1
ATOM 870 N N . GLU A 1 112 ? -18.581 1.616 28.328 1.00 92.31 112 GLU A N 1
ATOM 871 C CA . GLU A 1 112 ? -20.037 1.670 28.128 1.00 92.31 112 GLU A CA 1
ATOM 872 C C . GLU A 1 112 ? -20.707 0.338 28.474 1.00 92.31 112 GLU A C 1
ATOM 874 O O . GLU A 1 112 ? -21.682 0.307 29.227 1.00 92.31 112 GLU A O 1
ATOM 879 N N . THR A 1 113 ? -20.126 -0.771 28.008 1.00 90.62 113 THR A N 1
ATOM 880 C CA . THR A 1 113 ? -20.606 -2.122 28.333 1.00 90.62 113 THR A CA 1
ATOM 881 C C . THR A 1 113 ? -20.578 -2.370 29.844 1.00 90.62 113 THR A C 1
ATOM 883 O O . THR A 1 113 ? -21.555 -2.855 30.410 1.00 90.62 113 THR A O 1
ATOM 886 N N . ASN A 1 114 ? -19.496 -1.980 30.523 1.00 90.88 114 ASN A N 1
ATOM 887 C CA . ASN A 1 114 ? -19.368 -2.121 31.973 1.00 90.88 114 ASN A CA 1
ATOM 888 C C . ASN A 1 114 ? -20.384 -1.254 32.730 1.00 90.88 114 ASN A C 1
ATOM 890 O O . ASN A 1 114 ? -20.949 -1.713 33.719 1.00 90.88 114 ASN A O 1
ATOM 894 N N . ARG A 1 115 ? -20.666 -0.027 32.266 1.00 85.75 115 ARG A N 1
ATOM 895 C CA . ARG A 1 115 ? -21.716 0.831 32.850 1.00 85.75 115 ARG A CA 1
ATOM 896 C C . ARG A 1 115 ? -23.101 0.205 32.711 1.00 85.75 115 ARG A C 1
ATOM 898 O O . ARG A 1 115 ? -23.870 0.228 33.668 1.00 85.75 115 ARG A O 1
ATOM 905 N N . TYR A 1 116 ? -23.401 -0.377 31.551 1.00 84.38 116 TYR A N 1
ATOM 906 C CA . TYR A 1 116 ? -24.656 -1.089 31.312 1.00 84.38 116 TYR A CA 1
ATOM 907 C C . TYR A 1 116 ? -24.785 -2.348 32.184 1.00 84.38 116 TYR A C 1
ATOM 909 O O . TYR A 1 116 ? -25.833 -2.606 32.770 1.00 84.38 116 TYR A O 1
ATOM 917 N N . GLN A 1 117 ? -23.710 -3.122 32.342 1.00 82.50 117 GLN A N 1
ATOM 918 C CA . GLN A 1 117 ? -23.721 -4.275 33.247 1.00 82.50 117 GLN A CA 1
ATOM 919 C C . GLN A 1 117 ? -23.898 -3.858 34.709 1.00 82.50 117 GLN A C 1
ATOM 921 O O . GLN A 1 117 ? -24.687 -4.473 35.428 1.00 82.50 117 GLN A O 1
ATOM 926 N N . ALA A 1 118 ? -23.221 -2.789 35.136 1.00 79.69 118 ALA A N 1
ATOM 927 C CA . ALA A 1 118 ? -23.396 -2.235 36.470 1.00 79.69 118 ALA A CA 1
ATOM 928 C C . ALA A 1 118 ? -24.849 -1.785 36.694 1.00 79.69 118 ALA A C 1
ATOM 930 O O . ALA A 1 118 ? -25.425 -2.123 37.725 1.00 79.69 118 ALA A O 1
ATOM 931 N N . SER A 1 119 ? -25.481 -1.100 35.733 1.00 74.25 119 SER A N 1
ATOM 932 C CA . SER A 1 119 ? -26.876 -0.662 35.878 1.00 74.25 119 SER A CA 1
ATOM 933 C C . SER A 1 119 ? -27.860 -1.835 35.981 1.00 74.25 119 SER A C 1
ATOM 935 O O . SER A 1 119 ? -28.758 -1.796 36.824 1.00 74.25 119 SER A O 1
ATOM 937 N N . ILE A 1 120 ? -27.658 -2.914 35.214 1.00 74.56 120 ILE A N 1
ATOM 938 C CA . ILE A 1 120 ? -28.440 -4.155 35.357 1.00 74.56 120 ILE A CA 1
ATOM 939 C C . ILE A 1 120 ? -28.252 -4.757 36.749 1.00 74.56 120 ILE A C 1
ATOM 941 O O . ILE A 1 120 ? -29.220 -5.172 37.387 1.00 74.56 120 ILE A O 1
ATOM 945 N N . GLN A 1 121 ? -27.008 -4.831 37.218 1.00 69.31 121 GLN A N 1
ATOM 946 C CA . GLN A 1 121 ? -26.694 -5.421 38.510 1.00 69.31 121 GLN A CA 1
ATOM 947 C C . GLN A 1 121 ? -27.337 -4.623 39.657 1.00 69.31 121 GLN A C 1
ATOM 949 O O . GLN A 1 121 ? -27.988 -5.229 40.508 1.00 69.31 121 GLN A O 1
ATOM 954 N N . TYR A 1 122 ? -27.249 -3.289 39.636 1.00 64.94 122 TYR A N 1
ATOM 955 C CA . TYR A 1 122 ? -27.940 -2.414 40.593 1.00 64.94 122 TYR A CA 1
ATOM 956 C C . TYR A 1 122 ? -29.463 -2.608 40.556 1.00 64.94 122 TYR A C 1
ATOM 958 O O . TYR A 1 122 ? -30.066 -2.878 41.593 1.00 64.94 122 TYR A O 1
ATOM 966 N N . SER A 1 123 ? -30.077 -2.597 39.367 1.00 58.16 123 SER A N 1
ATOM 967 C CA . SER A 1 123 ? -31.521 -2.832 39.212 1.00 58.16 123 SER A CA 1
ATOM 968 C C . SER A 1 123 ? -31.964 -4.204 39.749 1.00 58.16 123 SER A C 1
ATOM 970 O O . SER A 1 123 ? -33.041 -4.333 40.334 1.00 58.16 123 SER A O 1
ATOM 972 N N . ARG A 1 124 ? -31.126 -5.238 39.601 1.00 55.22 124 ARG A N 1
ATOM 973 C CA . ARG A 1 124 ? -31.412 -6.586 40.108 1.00 55.22 124 ARG A CA 1
ATOM 974 C C . ARG A 1 124 ? -31.364 -6.655 41.636 1.00 55.22 124 ARG A C 1
ATOM 976 O O . ARG A 1 124 ? -32.193 -7.353 42.217 1.00 55.22 124 ARG A O 1
ATOM 983 N N . TYR A 1 125 ? -30.430 -5.955 42.283 1.00 59.56 125 TYR A N 1
ATOM 984 C CA . TYR A 1 125 ? -30.370 -5.901 43.748 1.00 59.56 125 TYR A CA 1
ATOM 985 C C . TYR A 1 125 ? -31.546 -5.130 44.348 1.00 59.56 125 TYR A C 1
ATOM 987 O O . TYR A 1 125 ? -32.130 -5.618 45.315 1.00 59.56 125 TYR A O 1
ATOM 995 N N . ASP A 1 126 ? -31.950 -4.008 43.747 1.00 58.47 126 ASP A N 1
ATOM 996 C CA . ASP A 1 126 ? -33.128 -3.251 44.194 1.00 58.47 126 ASP A CA 1
ATOM 997 C C . ASP A 1 126 ? -34.403 -4.108 44.123 1.00 58.47 126 ASP A C 1
ATOM 999 O O . ASP A 1 126 ? -35.154 -4.195 45.093 1.00 58.47 126 ASP A O 1
ATOM 1003 N N . CYS A 1 127 ? -34.592 -4.857 43.032 1.00 55.69 127 CYS A N 1
ATOM 1004 C CA . CYS A 1 127 ? -35.724 -5.777 42.877 1.00 55.69 127 CYS A CA 1
ATOM 1005 C C . CYS A 1 127 ? -35.726 -6.913 43.926 1.00 55.69 127 CYS A C 1
ATOM 1007 O O . CYS A 1 127 ? -36.781 -7.309 44.427 1.00 55.69 127 CYS A O 1
ATOM 1009 N N . ILE A 1 128 ? -34.551 -7.440 44.296 1.00 58.38 128 ILE A N 1
ATOM 1010 C CA . ILE A 1 128 ? -34.428 -8.468 45.346 1.00 58.38 128 ILE A CA 1
ATOM 1011 C C . ILE A 1 128 ? -34.739 -7.877 46.728 1.00 58.38 128 ILE A C 1
ATOM 1013 O O . ILE A 1 128 ? -35.453 -8.511 47.508 1.00 58.38 128 ILE A O 1
ATOM 1017 N N . LEU A 1 129 ? -34.239 -6.675 47.027 1.00 59.16 129 LEU A N 1
ATOM 1018 C C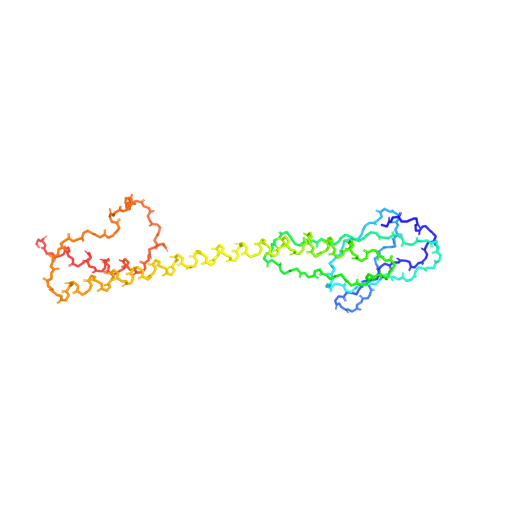A . LEU A 1 129 ? -34.474 -5.992 48.301 1.00 59.16 129 LEU A CA 1
ATOM 1019 C C . LEU A 1 129 ? -35.948 -5.614 48.486 1.00 59.16 129 LEU A C 1
ATOM 1021 O O . LEU A 1 129 ? -36.503 -5.878 49.552 1.00 59.16 129 LEU A O 1
ATOM 1025 N N . GLU A 1 130 ? -36.613 -5.093 47.451 1.00 57.09 130 GLU A N 1
ATOM 1026 C CA . GLU A 1 130 ? -38.059 -4.826 47.485 1.00 57.09 130 GLU A CA 1
ATOM 1027 C C . GLU A 1 130 ? -38.867 -6.106 47.756 1.00 57.09 130 GLU A C 1
ATOM 1029 O O . GLU A 1 130 ? -39.798 -6.112 48.565 1.00 57.09 130 GLU A O 1
ATOM 1034 N N . ARG A 1 131 ? -38.481 -7.231 47.141 1.00 47.81 131 ARG A N 1
ATOM 1035 C CA . ARG A 1 131 ? -39.165 -8.522 47.315 1.00 47.81 131 ARG A CA 1
ATOM 1036 C C . ARG A 1 131 ? -38.917 -9.148 48.692 1.00 47.81 131 ARG A C 1
ATOM 1038 O O . ARG A 1 131 ? -39.819 -9.773 49.245 1.00 47.81 131 ARG A O 1
ATOM 1045 N N . ALA A 1 132 ? -37.732 -8.955 49.271 1.00 51.44 132 ALA A N 1
ATOM 1046 C CA . ALA A 1 132 ? -37.426 -9.361 50.642 1.00 51.44 132 ALA A CA 1
ATOM 1047 C C . ALA A 1 132 ? -38.164 -8.490 51.677 1.00 51.44 132 ALA A C 1
ATOM 1049 O O . ALA A 1 132 ? -38.696 -9.020 52.652 1.00 51.44 132 ALA A O 1
ATOM 1050 N N . GLY A 1 133 ? -38.270 -7.177 51.440 1.00 54.31 133 GLY A N 1
ATOM 1051 C CA . GLY A 1 133 ? -39.080 -6.263 52.253 1.00 54.31 133 GLY A CA 1
ATOM 1052 C C . GLY A 1 133 ? -40.568 -6.630 52.246 1.00 54.31 133 GLY A C 1
ATOM 1053 O O . GLY A 1 133 ? -41.204 -6.632 53.301 1.00 54.31 133 GLY A O 1
ATOM 1054 N N . PHE A 1 134 ? -41.089 -7.047 51.086 1.00 47.84 134 PHE A N 1
ATOM 1055 C CA . PHE A 1 134 ? -42.449 -7.576 50.941 1.00 47.84 134 PHE A CA 1
ATOM 1056 C C . PHE A 1 134 ? -42.684 -8.848 51.776 1.00 47.84 134 PHE A C 1
ATOM 1058 O O . PHE A 1 134 ? -43.709 -8.966 52.442 1.00 47.84 134 PHE A O 1
ATOM 1065 N N . LEU A 1 135 ? -41.729 -9.785 51.792 1.00 50.16 135 LEU A N 1
ATOM 1066 C CA . LEU A 1 135 ? -41.836 -11.037 52.559 1.00 50.16 135 LEU A CA 1
ATOM 1067 C C . LEU A 1 135 ? -41.693 -10.841 54.078 1.00 50.16 135 LEU A C 1
ATOM 1069 O O . LEU A 1 135 ? -42.225 -11.637 54.846 1.00 50.16 135 LEU A O 1
ATOM 1073 N N . LEU A 1 136 ? -40.999 -9.788 54.517 1.00 48.50 136 LEU A N 1
ATOM 1074 C CA . LEU A 1 136 ? -40.768 -9.484 55.935 1.00 48.50 136 LEU A CA 1
ATOM 1075 C C . LEU A 1 136 ? -41.838 -8.569 56.558 1.00 48.50 136 LEU A C 1
ATOM 1077 O O . LEU A 1 136 ? -41.693 -8.165 57.712 1.00 48.50 136 LEU A O 1
ATOM 1081 N N . GLY A 1 137 ? -42.905 -8.228 55.824 1.00 37.72 137 GLY A N 1
ATOM 1082 C CA . GLY A 1 137 ? -44.057 -7.486 56.354 1.00 37.72 137 GLY A CA 1
ATOM 1083 C C . GLY A 1 137 ? -43.751 -6.056 56.820 1.00 37.72 137 GLY A C 1
ATOM 1084 O O . GLY A 1 137 ? -44.537 -5.472 57.565 1.00 37.72 137 GLY A O 1
ATOM 1085 N N . ARG A 1 138 ? -42.615 -5.474 56.408 1.00 41.72 138 ARG A N 1
ATOM 1086 C CA . ARG A 1 138 ? -42.244 -4.089 56.731 1.00 41.72 138 ARG A CA 1
ATOM 1087 C C . ARG A 1 138 ? -42.698 -3.166 55.605 1.00 41.72 138 ARG A C 1
ATOM 1089 O O . ARG A 1 138 ? -42.004 -3.007 54.608 1.00 41.72 138 ARG A O 1
ATOM 1096 N N . TYR A 1 139 ? -43.864 -2.552 55.775 1.00 38.19 139 TYR A N 1
ATOM 1097 C CA . TYR A 1 139 ? -44.350 -1.514 54.870 1.00 38.19 139 TYR A CA 1
ATOM 1098 C C . TYR A 1 139 ? -43.698 -0.172 55.214 1.00 38.19 139 TYR A C 1
ATOM 1100 O O . TYR A 1 139 ? -43.954 0.400 56.271 1.00 38.19 139 TYR A O 1
ATOM 1108 N N . SER A 1 140 ? -42.907 0.370 54.295 1.00 35.09 140 SER A N 1
ATOM 1109 C CA . SER A 1 140 ? -42.790 1.815 54.134 1.00 35.09 140 SER A CA 1
ATOM 1110 C C . SER A 1 140 ? -43.177 2.148 52.697 1.00 35.09 140 SER A C 1
ATOM 1112 O O . SER A 1 140 ? -42.702 1.524 51.750 1.00 35.09 140 SER A O 1
ATOM 1114 N N . LEU A 1 141 ? -44.105 3.093 52.539 1.00 35.88 141 LEU A N 1
ATOM 1115 C CA . LEU A 1 141 ? -44.485 3.689 51.258 1.00 35.88 141 LEU A CA 1
ATOM 1116 C C . LEU A 1 141 ? -43.270 4.448 50.704 1.00 35.88 141 LEU A C 1
ATOM 1118 O O . LEU A 1 141 ? -43.105 5.644 50.929 1.00 35.88 141 LEU A O 1
ATOM 1122 N N . GLY A 1 142 ? -42.365 3.718 50.058 1.00 37.16 142 GLY A N 1
ATOM 1123 C CA . GLY A 1 142 ? -41.189 4.251 49.388 1.00 37.16 142 GLY A CA 1
ATOM 1124 C C . GLY A 1 142 ? -41.509 4.551 47.932 1.00 37.16 142 GLY A C 1
ATOM 1125 O O . GLY A 1 142 ? -41.914 3.673 47.179 1.00 37.16 142 GLY A O 1
ATOM 1126 N N . THR A 1 143 ? -41.344 5.812 47.558 1.00 36.88 143 THR A N 1
ATOM 1127 C CA . THR A 1 143 ? -41.495 6.356 46.209 1.00 36.88 143 THR A CA 1
ATOM 1128 C C . THR A 1 143 ? -40.699 5.580 45.158 1.00 36.88 143 THR A C 1
ATOM 1130 O O . THR A 1 143 ? -39.536 5.232 45.359 1.00 36.88 143 THR A O 1
ATOM 1133 N N . CYS A 1 144 ? -41.346 5.340 44.015 1.00 37.00 144 CYS A N 1
ATOM 1134 C CA . CYS A 1 144 ? -40.788 4.634 42.868 1.00 37.00 144 CYS A CA 1
ATOM 1135 C C . CYS A 1 144 ? -39.501 5.331 42.362 1.00 37.00 144 CYS A C 1
ATOM 1137 O O . CYS A 1 144 ? -39.467 6.567 42.314 1.00 37.00 144 CYS A O 1
ATOM 1139 N N . PRO A 1 145 ? -38.457 4.597 41.928 1.00 40.41 145 PRO A N 1
ATOM 1140 C CA . PRO A 1 145 ? -37.184 5.194 41.505 1.00 40.41 145 PRO A CA 1
ATOM 1141 C C . PRO A 1 145 ? -37.312 6.170 40.323 1.00 40.41 145 PRO A C 1
ATOM 1143 O O . PRO A 1 145 ? -36.499 7.080 40.179 1.00 40.41 145 PRO A O 1
ATOM 1146 N N . CYS A 1 146 ? -38.360 6.034 39.504 1.00 39.50 146 CYS A N 1
ATOM 1147 C CA . CYS A 1 146 ? -38.653 6.926 38.381 1.00 39.50 146 CYS A CA 1
ATOM 1148 C C . CYS A 1 146 ? -39.087 8.344 38.798 1.00 39.50 146 CYS A C 1
ATOM 1150 O O . CYS A 1 146 ? -38.953 9.263 37.996 1.00 39.50 146 CYS A O 1
ATOM 1152 N N . SER A 1 147 ? -39.519 8.572 40.047 1.00 36.81 147 SER A N 1
ATOM 1153 C CA . SER A 1 147 ? -39.904 9.915 40.513 1.00 36.81 147 SER A CA 1
ATOM 1154 C C . SER A 1 147 ? -38.722 10.769 40.993 1.00 36.81 147 SER A C 1
ATOM 1156 O O . SER A 1 147 ? -38.914 11.950 41.275 1.00 36.81 147 SER A O 1
ATOM 1158 N N . ARG A 1 148 ? -37.512 10.202 41.135 1.00 37.56 148 ARG A N 1
ATOM 1159 C CA . ARG A 1 148 ? -36.340 10.936 41.658 1.00 37.56 148 ARG A CA 1
ATOM 1160 C C . ARG A 1 148 ? -35.554 11.706 40.598 1.00 37.56 148 ARG A C 1
ATOM 1162 O O . ARG A 1 148 ? -34.847 12.635 40.962 1.00 37.56 148 ARG A O 1
ATOM 1169 N N . ASN A 1 149 ? -35.708 11.372 39.315 1.00 34.69 149 ASN A N 1
ATOM 1170 C CA . ASN A 1 149 ? -34.918 11.979 38.235 1.00 34.69 149 ASN A CA 1
ATOM 1171 C C . ASN A 1 149 ? -35.675 13.007 37.380 1.00 34.69 149 ASN A C 1
ATOM 1173 O O . ASN A 1 149 ? -35.149 13.418 36.353 1.00 34.69 149 ASN A O 1
ATOM 1177 N N . GLY A 1 150 ? -36.874 13.447 37.783 1.00 31.95 150 GLY A N 1
ATOM 1178 C CA . GLY A 1 150 ? -37.531 14.610 37.168 1.00 31.95 150 GLY A CA 1
ATOM 1179 C C . GLY A 1 150 ? -37.730 14.524 35.650 1.00 31.95 150 GLY A C 1
ATOM 1180 O O . GLY A 1 150 ? -37.749 15.554 34.983 1.00 31.95 150 GLY A O 1
ATOM 1181 N N . ILE A 1 151 ? -37.865 13.320 35.093 1.00 33.75 151 ILE A N 1
ATOM 1182 C CA . ILE A 1 151 ? -38.241 13.149 33.692 1.00 33.75 151 ILE A CA 1
ATOM 1183 C C . ILE A 1 151 ? -39.763 13.260 33.669 1.00 33.75 151 ILE A C 1
ATOM 1185 O O . ILE A 1 151 ? -40.463 12.361 34.138 1.00 33.75 151 ILE A O 1
ATOM 1189 N N . GLY A 1 152 ? -40.262 14.418 33.236 1.00 30.00 152 GLY A N 1
ATOM 1190 C CA . GLY A 1 152 ? -41.685 14.629 33.001 1.00 30.00 152 GLY A CA 1
ATOM 1191 C C . GLY A 1 152 ? -42.245 13.511 32.122 1.00 30.00 152 GLY A C 1
ATOM 1192 O O . GLY A 1 152 ? -41.580 13.035 31.206 1.00 30.00 152 GLY A O 1
ATOM 1193 N N . LEU A 1 153 ? -43.464 13.083 32.433 1.00 35.09 153 LEU A N 1
ATOM 1194 C CA . LEU A 1 153 ? -44.183 11.980 31.786 1.00 35.09 153 LEU A CA 1
ATOM 1195 C C . LEU A 1 153 ? -44.605 12.260 30.333 1.00 35.09 153 LEU A C 1
ATOM 1197 O O . LEU A 1 153 ? -45.297 11.442 29.731 1.00 35.09 153 LEU A O 1
ATOM 1201 N N . ASP A 1 154 ? -44.159 13.366 29.750 1.00 28.31 154 ASP A N 1
ATOM 1202 C CA . ASP A 1 154 ? -44.516 13.761 28.401 1.00 28.31 154 ASP A CA 1
ATOM 1203 C C . ASP A 1 154 ? -43.343 13.435 27.469 1.00 28.31 154 ASP A C 1
ATOM 1205 O O . ASP A 1 154 ? -42.313 14.101 27.502 1.00 28.31 154 ASP A O 1
ATOM 1209 N N . LEU A 1 155 ? -43.531 12.403 26.635 1.00 32.53 155 LEU A N 1
ATOM 1210 C CA . LEU A 1 155 ? -42.633 11.924 25.565 1.00 32.53 155 LEU A CA 1
ATOM 1211 C C . LEU A 1 155 ? -41.506 10.967 25.994 1.00 32.53 155 LEU A C 1
ATOM 1213 O O . LEU A 1 155 ? -40.331 11.211 25.736 1.00 32.53 155 LEU A O 1
ATOM 1217 N N . ILE A 1 156 ? -41.869 9.806 26.545 1.00 35.75 156 ILE A N 1
ATOM 1218 C CA . ILE A 1 156 ? -40.994 8.624 26.487 1.00 35.75 156 ILE A CA 1
ATOM 1219 C C . ILE A 1 156 ? -41.486 7.741 25.341 1.00 35.75 156 ILE A C 1
ATOM 1221 O O . ILE A 1 156 ? -42.587 7.189 25.388 1.00 35.75 156 ILE A O 1
ATOM 1225 N N . ASP A 1 157 ? -40.671 7.647 24.294 1.00 28.83 157 ASP A N 1
ATOM 1226 C CA . ASP A 1 157 ? -40.914 6.818 23.120 1.00 28.83 157 ASP A CA 1
ATOM 1227 C C . ASP A 1 157 ? -41.018 5.343 23.555 1.00 28.83 157 ASP A C 1
ATOM 1229 O O . ASP A 1 157 ? -40.143 4.809 24.242 1.00 28.83 157 ASP A O 1
ATOM 1233 N N . ALA A 1 158 ? -42.107 4.661 23.188 1.00 38.91 158 ALA A N 1
ATOM 1234 C CA . ALA A 1 158 ? -42.492 3.358 23.751 1.00 38.91 158 ALA A CA 1
ATOM 1235 C C . ALA A 1 158 ? -41.493 2.212 23.468 1.00 38.91 158 ALA A C 1
ATOM 1237 O O . ALA A 1 158 ? -41.668 1.093 23.951 1.00 38.91 158 ALA A O 1
ATOM 1238 N N . ARG A 1 159 ? -40.438 2.480 22.691 1.00 39.38 159 ARG A N 1
ATOM 1239 C CA . ARG A 1 159 ? -39.352 1.545 22.370 1.00 39.38 159 ARG A CA 1
ATOM 1240 C C . ARG A 1 159 ? -38.183 1.595 23.362 1.00 39.38 159 ARG A C 1
ATOM 1242 O O . ARG A 1 159 ? -37.381 0.668 23.361 1.00 39.38 159 ARG A O 1
ATOM 1249 N N . GLU A 1 160 ? -38.109 2.615 24.221 1.00 39.88 160 GLU A N 1
ATOM 1250 C CA . GLU A 1 160 ? -37.074 2.760 25.261 1.00 39.88 160 GLU A CA 1
ATOM 1251 C C . GLU A 1 160 ? -37.528 2.304 26.653 1.00 39.88 160 GLU A C 1
ATOM 1253 O O . GLU A 1 160 ? -36.786 2.423 27.626 1.00 39.88 160 GLU A O 1
ATOM 1258 N N . ILE A 1 161 ? -38.735 1.748 26.778 1.00 38.94 161 ILE A N 1
ATOM 1259 C CA . ILE A 1 161 ? -39.242 1.281 28.067 1.00 38.94 161 ILE A CA 1
ATOM 1260 C C . ILE A 1 161 ? -38.572 -0.062 28.405 1.00 38.94 161 ILE A C 1
ATOM 1262 O O . ILE A 1 161 ? -38.850 -1.067 27.742 1.00 38.94 161 ILE A O 1
ATOM 1266 N N . PRO A 1 162 ? -37.719 -0.146 29.447 1.00 40.66 162 PRO A N 1
ATOM 1267 C CA . PRO A 1 162 ? -37.201 -1.427 29.898 1.00 40.66 162 PRO A CA 1
ATOM 1268 C C . PRO A 1 162 ? -38.364 -2.301 30.378 1.00 40.66 162 PRO A C 1
ATOM 1270 O O . PRO A 1 162 ? -39.268 -1.837 31.079 1.00 40.66 162 PRO A O 1
ATOM 1273 N N . TYR A 1 163 ? -38.310 -3.596 30.052 1.00 41.94 163 TYR A N 1
ATOM 1274 C CA . TYR A 1 163 ? -39.325 -4.617 30.364 1.00 41.94 163 TYR A CA 1
ATOM 1275 C C . TYR A 1 163 ? -39.740 -4.694 31.853 1.00 41.94 163 TYR A C 1
ATOM 1277 O O . TYR A 1 163 ? -40.724 -5.349 32.190 1.00 41.94 163 TYR A O 1
ATOM 1285 N N . HIS A 1 164 ? -39.034 -3.994 32.748 1.00 40.28 164 HIS A N 1
ATOM 1286 C CA . HIS A 1 164 ? -39.365 -3.837 34.163 1.00 40.28 164 HIS A CA 1
ATOM 1287 C C . HIS A 1 164 ? -40.615 -2.962 34.422 1.00 40.28 164 HIS A C 1
ATOM 1289 O O . HIS A 1 164 ? -41.290 -3.158 35.431 1.00 40.28 164 HIS A O 1
ATOM 1295 N N . CYS A 1 165 ? -40.988 -2.053 33.508 1.00 34.59 165 CYS A N 1
ATOM 1296 C CA . CYS A 1 165 ? -42.212 -1.239 33.640 1.00 34.59 165 CYS A CA 1
ATOM 1297 C C . CYS A 1 165 ? -43.504 -1.993 33.267 1.00 34.59 165 CYS A C 1
ATOM 1299 O O . CYS A 1 165 ? -44.588 -1.640 33.736 1.00 34.59 165 CYS A O 1
ATOM 1301 N N . LEU A 1 166 ? -43.416 -3.079 32.489 1.00 37.78 166 LEU A N 1
ATOM 1302 C CA . LEU A 1 166 ? -44.586 -3.884 32.098 1.00 37.78 166 LEU A CA 1
ATOM 1303 C C . LEU A 1 166 ? -45.228 -4.630 33.282 1.00 37.78 166 LEU A C 1
ATOM 1305 O O . LEU A 1 166 ? -46.422 -4.930 33.247 1.00 37.78 166 LEU A O 1
ATOM 1309 N N . CYS A 1 167 ? -44.472 -4.875 34.358 1.00 37.69 167 CYS A N 1
ATOM 1310 C CA . CYS A 1 167 ? -45.010 -5.462 35.589 1.00 37.69 167 CYS A CA 1
ATOM 1311 C C . CYS A 1 167 ? -45.917 -4.487 36.365 1.00 37.69 167 CYS A C 1
ATOM 1313 O O . CYS A 1 167 ? -46.849 -4.926 37.037 1.00 37.69 167 CYS A O 1
ATOM 1315 N N . LEU A 1 168 ? -45.688 -3.173 36.246 1.00 36.56 168 LEU A N 1
ATOM 1316 C CA . LEU A 1 168 ? -46.495 -2.139 36.908 1.00 36.56 168 LEU A CA 1
ATOM 1317 C C . LEU A 1 168 ? -47.760 -1.784 36.111 1.00 36.56 168 LEU A C 1
ATOM 1319 O O . LEU A 1 168 ? -48.807 -1.558 36.716 1.00 36.56 168 LEU A O 1
ATOM 1323 N N . MET A 1 169 ? -47.729 -1.843 34.772 1.00 30.81 169 MET A N 1
ATOM 1324 C CA . MET A 1 169 ? -48.933 -1.596 33.959 1.00 30.81 169 MET A CA 1
ATOM 1325 C C . MET A 1 169 ? -50.046 -2.628 34.186 1.00 30.81 169 MET A C 1
ATOM 1327 O O . MET A 1 169 ? -51.218 -2.256 34.226 1.00 30.81 169 MET A O 1
ATOM 1331 N N . LYS A 1 170 ? -49.713 -3.904 34.434 1.00 30.84 170 LYS A N 1
ATOM 1332 C CA . LYS A 1 170 ? -50.727 -4.917 34.790 1.00 30.84 170 LYS A CA 1
ATOM 1333 C C . LYS A 1 170 ? -51.375 -4.685 36.159 1.00 30.84 170 LYS A C 1
ATOM 1335 O O . LYS A 1 170 ? -52.407 -5.287 36.435 1.00 30.84 170 LYS A O 1
ATOM 1340 N N . ARG A 1 171 ? -50.798 -3.823 37.005 1.00 35.12 171 ARG A N 1
ATOM 1341 C CA . ARG A 1 171 ? -51.309 -3.529 38.350 1.00 35.12 171 ARG A CA 1
ATOM 1342 C C . ARG A 1 171 ? -52.116 -2.229 38.421 1.00 35.12 171 ARG A C 1
ATOM 1344 O O . ARG A 1 171 ? -53.009 -2.161 39.253 1.00 35.12 171 ARG A O 1
ATOM 1351 N N . CYS A 1 172 ? -51.883 -1.263 37.525 1.00 30.23 172 CYS A N 1
ATOM 1352 C CA . CYS A 1 172 ? -52.739 -0.070 37.404 1.00 30.23 172 CYS A CA 1
ATOM 1353 C C . CYS A 1 172 ? -54.091 -0.349 36.725 1.00 30.23 172 CYS A C 1
ATOM 1355 O O . CYS A 1 172 ? -55.071 0.312 37.046 1.00 30.23 172 CYS A O 1
ATOM 1357 N N . LEU A 1 173 ? -54.175 -1.332 35.820 1.00 29.23 173 LEU A N 1
ATOM 1358 C CA . LEU A 1 173 ? -55.428 -1.666 35.120 1.00 29.23 173 LEU A CA 1
ATOM 1359 C C . LEU A 1 173 ? -56.437 -2.468 35.965 1.00 29.23 173 LEU A C 1
ATOM 1361 O O . LEU A 1 173 ? -57.580 -2.603 35.553 1.00 29.23 173 LEU A O 1
ATOM 1365 N N . PHE A 1 174 ? -56.043 -2.988 37.133 1.00 28.44 174 PHE A N 1
ATOM 1366 C CA . PHE A 1 174 ? -56.916 -3.809 37.989 1.00 28.44 174 PHE A CA 1
ATOM 1367 C C . PHE A 1 174 ? -57.487 -3.072 39.210 1.00 28.44 174 PHE A C 1
ATOM 1369 O O . PHE A 1 174 ? -58.206 -3.676 39.998 1.00 28.44 174 PHE A O 1
ATOM 1376 N N . THR A 1 175 ? -57.184 -1.783 39.394 1.00 29.67 175 THR A N 1
ATOM 1377 C CA . THR A 1 175 ? -57.619 -1.010 40.576 1.00 29.67 175 THR A CA 1
ATOM 1378 C C . THR A 1 175 ? -58.689 0.045 40.286 1.00 29.67 175 THR A C 1
ATOM 1380 O O . THR A 1 175 ? -59.003 0.829 41.175 1.00 29.67 175 THR A O 1
ATOM 1383 N N . THR A 1 176 ? -59.261 0.089 39.077 1.00 31.20 176 THR A N 1
ATOM 1384 C CA . THR A 1 176 ? -60.292 1.082 38.709 1.00 31.20 176 THR A CA 1
ATOM 1385 C C . THR A 1 176 ? -61.719 0.534 38.605 1.00 31.20 176 THR A C 1
ATOM 1387 O O . THR A 1 176 ? -62.615 1.296 38.265 1.00 31.20 176 THR A O 1
ATOM 1390 N N . GLU A 1 177 ? -61.983 -0.728 38.952 1.00 31.53 177 GLU A N 1
ATOM 1391 C CA . GLU A 1 177 ? -63.350 -1.281 38.997 1.00 31.53 177 GLU A CA 1
ATOM 1392 C C . GLU A 1 177 ? -63.780 -1.604 40.432 1.00 31.53 177 GLU A C 1
ATOM 1394 O O . GLU A 1 177 ? -63.866 -2.762 40.824 1.00 31.53 177 GLU A O 1
ATOM 1399 N N . SER A 1 178 ? -64.031 -0.570 41.237 1.00 30.98 178 SER A N 1
ATOM 1400 C CA . SER A 1 178 ? -64.865 -0.690 42.445 1.00 30.98 178 SER A CA 1
ATOM 1401 C C . SER A 1 178 ? -65.180 0.682 43.044 1.00 30.98 178 SER A C 1
ATOM 1403 O O . SER A 1 178 ? -64.836 0.930 44.192 1.00 30.98 178 SER A O 1
ATOM 1405 N N . TRP A 1 179 ? -65.791 1.577 42.264 1.00 31.88 179 TRP A N 1
ATOM 1406 C CA . TRP A 1 179 ? -66.573 2.720 42.761 1.00 31.88 179 TRP A CA 1
ATOM 1407 C C . TRP A 1 179 ? -67.610 3.106 41.693 1.00 31.88 179 TRP A C 1
ATOM 1409 O O . TRP A 1 179 ? -67.321 3.930 40.829 1.00 31.88 179 TRP A O 1
ATOM 1419 N N . ILE A 1 180 ? -68.761 2.424 41.728 1.00 31.77 180 ILE A N 1
ATOM 1420 C CA . ILE A 1 180 ? -70.166 2.851 41.513 1.00 31.77 180 ILE A CA 1
ATOM 1421 C C . ILE A 1 180 ? -71.021 1.581 41.559 1.00 31.77 180 ILE A C 1
ATOM 1423 O O . ILE A 1 180 ? -70.669 0.612 40.851 1.00 31.77 180 ILE A O 1
#

Radius of gyration: 33.65 Å; chains: 1; bounding box: 90×30×82 Å

Secondary structure (DSSP, 8-state):
--S--TT-BS-PEEEE-TTS-EEE-----TT------TTTS-EEEPPPBS-S-------PPPPS-TTSPP--------TTS-HHHHHIIIIIIIIIHHHHHHHHHHHHHHHHHHHHHHHHHHHHHHHHHHHHHHHTT----PPPGGGSS---SS---TTS--TTSHHHHHHHTTSSS---